Protein AF-A0A7J4KJ63-F1 (afdb_monomer)

Structure (mmCIF, N/CA/C/O backbone):
data_AF-A0A7J4KJ63-F1
#
_entry.id   AF-A0A7J4KJ63-F1
#
loop_
_atom_site.group_PDB
_atom_site.id
_atom_site.type_symbol
_atom_site.label_atom_id
_atom_site.label_alt_id
_atom_site.label_comp_id
_atom_site.label_asym_id
_atom_site.label_entity_id
_atom_site.label_seq_id
_atom_site.pdbx_PDB_ins_code
_atom_site.Cartn_x
_atom_site.Cartn_y
_atom_site.Cartn_z
_atom_site.occupancy
_atom_site.B_iso_or_equiv
_atom_site.auth_seq_id
_atom_site.auth_comp_id
_atom_site.auth_asym_id
_atom_site.auth_atom_id
_atom_site.pdbx_PDB_model_num
ATOM 1 N N . MET A 1 1 ? -13.872 16.091 -10.060 1.00 43.28 1 MET A N 1
ATOM 2 C CA . MET A 1 1 ? -13.998 15.953 -8.598 1.00 43.28 1 MET A CA 1
ATOM 3 C C . MET A 1 1 ? -13.101 14.795 -8.231 1.00 43.28 1 MET A C 1
ATOM 5 O O . MET A 1 1 ? -13.350 13.703 -8.711 1.00 43.28 1 MET A O 1
ATOM 9 N N . GLY A 1 2 ? -11.963 15.081 -7.598 1.00 45.44 2 GLY A N 1
ATOM 10 C CA . GLY A 1 2 ? -11.083 14.041 -7.080 1.00 45.44 2 GLY A CA 1
ATOM 11 C C . GLY A 1 2 ? -11.579 13.722 -5.686 1.00 45.44 2 GLY A C 1
ATOM 12 O O . GLY A 1 2 ? -11.482 14.566 -4.796 1.00 45.44 2 GLY A O 1
ATOM 13 N N . ASP A 1 3 ? -12.211 12.570 -5.541 1.00 55.09 3 ASP A N 1
ATOM 14 C CA . ASP A 1 3 ? -12.716 12.096 -4.263 1.00 55.09 3 ASP A CA 1
ATOM 15 C C . ASP A 1 3 ? -11.500 11.936 -3.340 1.00 55.09 3 ASP A C 1
ATOM 17 O O . ASP A 1 3 ? -10.454 11.467 -3.787 1.00 55.09 3 ASP A O 1
ATOM 21 N N . GLY A 1 4 ? -11.577 12.382 -2.080 1.00 55.44 4 GLY A N 1
ATOM 22 C CA . GLY A 1 4 ? -10.416 12.453 -1.168 1.00 55.44 4 GLY A CA 1
ATOM 23 C C . GLY A 1 4 ? -9.627 11.141 -1.008 1.00 55.44 4 GLY A C 1
ATOM 24 O O . GLY A 1 4 ? -8.489 11.151 -0.547 1.00 55.44 4 GLY A O 1
ATOM 25 N N . SER A 1 5 ? -10.210 10.030 -1.451 1.00 59.78 5 SER A N 1
ATOM 26 C CA . SER A 1 5 ? -9.600 8.722 -1.669 1.00 59.78 5 SER A CA 1
ATOM 27 C C . SER A 1 5 ? -8.356 8.758 -2.565 1.00 59.78 5 SER A C 1
ATOM 29 O O . SER A 1 5 ? -7.352 8.141 -2.223 1.00 59.78 5 SER A O 1
ATOM 31 N N . SER A 1 6 ? -8.380 9.496 -3.679 1.00 65.62 6 SER A N 1
ATOM 32 C CA . SER A 1 6 ? -7.270 9.510 -4.645 1.00 65.62 6 SER A CA 1
ATOM 33 C C . SER A 1 6 ? -6.026 10.191 -4.079 1.00 65.62 6 SER A C 1
ATOM 35 O O . SER A 1 6 ? -4.924 9.679 -4.238 1.00 65.62 6 SER A O 1
ATOM 37 N N . ALA A 1 7 ? -6.204 11.295 -3.347 1.00 70.62 7 ALA A N 1
ATOM 38 C CA . ALA A 1 7 ? -5.097 12.010 -2.709 1.00 70.62 7 ALA A CA 1
ATOM 39 C C . ALA A 1 7 ? -4.403 11.153 -1.638 1.00 70.62 7 ALA A C 1
ATOM 41 O O . ALA A 1 7 ? -3.181 11.163 -1.523 1.00 70.62 7 ALA A O 1
ATOM 42 N N . LEU A 1 8 ? -5.181 10.372 -0.884 1.00 71.12 8 LEU A N 1
ATOM 43 C CA . LEU A 1 8 ? -4.645 9.480 0.140 1.00 71.12 8 LEU A CA 1
ATOM 44 C C . LEU A 1 8 ? -3.833 8.340 -0.481 1.00 71.12 8 LEU A C 1
ATOM 46 O O . LEU A 1 8 ? -2.773 7.979 0.012 1.00 71.12 8 LEU A O 1
ATOM 50 N N . VAL A 1 9 ? -4.320 7.792 -1.589 1.00 73.44 9 VAL A N 1
ATOM 51 C CA . VAL A 1 9 ? -3.668 6.702 -2.314 1.00 73.44 9 VAL A CA 1
ATOM 52 C C . VAL A 1 9 ? -2.378 7.166 -3.015 1.00 73.44 9 VAL A C 1
ATOM 54 O O . VAL A 1 9 ? -1.377 6.451 -2.985 1.00 73.44 9 VAL A O 1
ATOM 57 N N . GLU A 1 10 ? -2.350 8.384 -3.559 1.00 76.75 10 GLU A N 1
ATOM 58 C CA . GLU A 1 10 ? -1.126 9.002 -4.093 1.00 76.75 10 GLU A CA 1
ATOM 59 C C . GLU A 1 10 ? -0.082 9.274 -2.993 1.00 76.75 10 GLU A C 1
ATOM 61 O O . GLU A 1 10 ? 1.111 9.043 -3.193 1.00 76.75 10 GLU A O 1
ATOM 66 N N . GLU A 1 11 ? -0.510 9.706 -1.802 1.00 77.25 11 GLU A N 1
ATO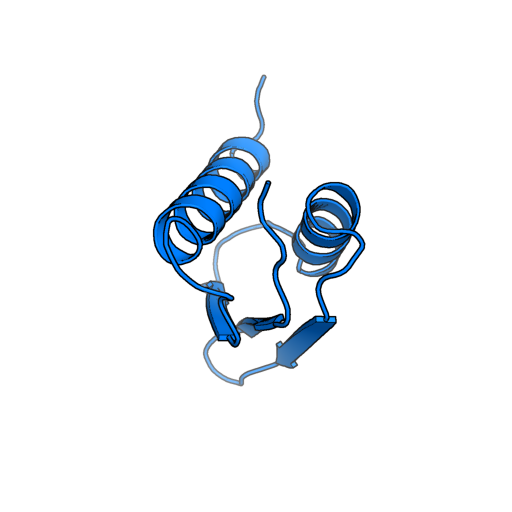M 67 C CA . GLU A 1 11 ? 0.386 9.909 -0.653 1.00 77.25 11 GLU A CA 1
ATOM 68 C C . GLU A 1 11 ? 1.010 8.588 -0.170 1.00 77.25 11 GLU A C 1
ATOM 70 O O . GLU A 1 11 ? 2.193 8.537 0.189 1.00 77.25 11 GLU A O 1
ATOM 75 N N . ILE A 1 12 ? 0.242 7.494 -0.231 1.00 76.31 12 ILE A N 1
ATOM 76 C CA . ILE A 1 12 ? 0.742 6.138 0.010 1.00 76.31 12 ILE A CA 1
ATOM 77 C C . ILE A 1 12 ? 1.828 5.791 -1.013 1.00 76.31 12 ILE A C 1
ATOM 79 O O . ILE A 1 12 ? 2.917 5.383 -0.614 1.00 76.31 12 ILE A O 1
ATOM 83 N N . GLU A 1 13 ? 1.574 5.986 -2.310 1.00 77.88 13 GLU A N 1
ATOM 84 C 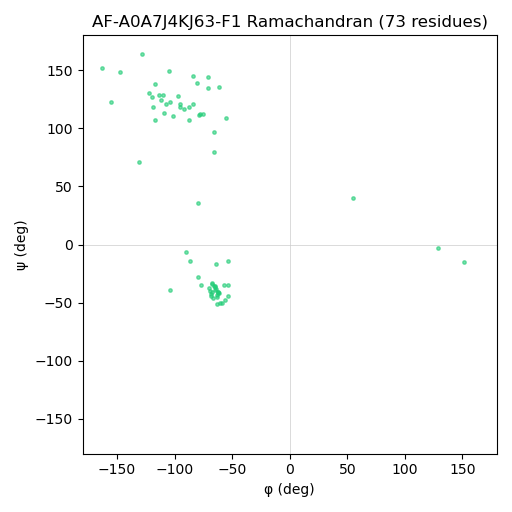CA . GLU A 1 13 ? 2.561 5.722 -3.366 1.00 77.88 13 GLU A CA 1
ATOM 85 C C . GLU A 1 13 ? 3.857 6.513 -3.136 1.00 77.88 13 GLU A C 1
ATOM 87 O O . GLU A 1 13 ? 4.950 5.944 -3.178 1.00 77.88 13 GLU A O 1
ATOM 92 N N . ALA A 1 14 ? 3.745 7.811 -2.848 1.00 79.31 14 ALA A N 1
ATOM 93 C CA . ALA A 1 14 ? 4.890 8.680 -2.602 1.00 79.31 14 ALA A CA 1
ATOM 94 C C . ALA A 1 14 ? 5.696 8.236 -1.373 1.00 79.31 14 ALA A C 1
ATOM 96 O O . ALA A 1 14 ? 6.927 8.216 -1.417 1.00 79.31 14 ALA A O 1
ATOM 97 N N . THR A 1 15 ? 5.017 7.819 -0.301 1.00 77.69 15 THR A N 1
ATOM 98 C CA . THR A 1 15 ? 5.659 7.274 0.903 1.00 77.69 15 THR A CA 1
ATOM 99 C C . THR A 1 15 ? 6.418 5.988 0.586 1.00 77.69 15 THR A C 1
ATOM 101 O O . THR A 1 15 ? 7.557 5.817 1.019 1.00 77.69 15 THR A O 1
ATOM 104 N N . ILE A 1 16 ? 5.815 5.100 -0.209 1.00 74.44 16 ILE A N 1
ATOM 105 C CA . ILE A 1 16 ? 6.427 3.840 -0.633 1.00 74.44 16 ILE A CA 1
ATOM 106 C C . ILE A 1 16 ? 7.672 4.092 -1.480 1.00 74.44 16 ILE A C 1
ATOM 108 O O . ILE A 1 16 ? 8.743 3.570 -1.172 1.00 74.44 16 ILE A O 1
ATOM 112 N N . LYS A 1 17 ? 7.554 4.928 -2.514 1.00 76.50 17 LYS A N 1
ATOM 113 C CA . LYS A 1 17 ? 8.671 5.285 -3.395 1.00 76.50 17 LYS A CA 1
ATOM 114 C C . LYS A 1 17 ? 9.784 6.005 -2.640 1.00 76.50 17 LYS A C 1
ATOM 116 O O . LYS A 1 17 ? 10.952 5.694 -2.841 1.00 76.50 17 LYS A O 1
ATOM 121 N N . GLY A 1 18 ? 9.435 6.912 -1.729 1.00 74.44 18 GLY A N 1
ATOM 122 C CA . GLY A 1 18 ? 10.394 7.599 -0.865 1.00 74.44 18 GLY A CA 1
ATOM 123 C C . GLY A 1 18 ? 11.152 6.639 0.053 1.00 74.44 18 GLY A C 1
ATOM 124 O O . GLY A 1 18 ? 12.367 6.753 0.180 1.00 74.44 18 GLY A O 1
ATOM 125 N N . ALA A 1 19 ? 10.462 5.656 0.640 1.00 69.12 19 ALA A N 1
ATOM 126 C CA . ALA A 1 19 ? 11.095 4.617 1.450 1.00 69.12 19 ALA A CA 1
ATOM 127 C C . ALA A 1 19 ? 11.981 3.676 0.611 1.00 69.12 19 ALA A C 1
ATOM 129 O O . ALA A 1 19 ? 13.000 3.199 1.107 1.00 69.12 19 ALA A O 1
ATOM 130 N N . ALA A 1 20 ? 11.596 3.408 -0.642 1.00 69.06 20 ALA A N 1
ATOM 131 C CA . ALA A 1 20 ? 12.286 2.489 -1.550 1.00 69.06 20 ALA A CA 1
ATOM 132 C C . ALA A 1 20 ? 13.422 3.111 -2.360 1.00 69.06 20 ALA A C 1
ATOM 134 O O . ALA A 1 20 ? 14.257 2.384 -2.899 1.00 69.06 20 ALA A O 1
ATOM 135 N N . SER A 1 21 ? 13.505 4.441 -2.397 1.00 62.66 21 SER A N 1
ATOM 136 C CA . SER A 1 21 ? 14.578 5.195 -3.040 1.00 62.66 21 SER A CA 1
ATOM 137 C C . SER A 1 21 ? 15.920 4.961 -2.328 1.00 62.66 21 SER A C 1
ATOM 139 O O . SER A 1 21 ? 16.374 5.778 -1.528 1.00 62.66 21 SER A O 1
ATOM 141 N N . GLY A 1 22 ? 16.560 3.826 -2.623 1.00 56.25 22 GLY A N 1
ATOM 142 C CA . GLY A 1 22 ? 17.886 3.439 -2.133 1.00 56.25 22 GLY A CA 1
ATOM 143 C C . GLY A 1 22 ? 17.984 2.044 -1.504 1.00 56.25 22 GLY A C 1
ATOM 144 O O . GLY A 1 22 ? 19.083 1.642 -1.123 1.00 56.25 22 GLY A O 1
ATOM 145 N N . SER A 1 23 ? 16.889 1.287 -1.368 1.00 59.69 23 SER A N 1
ATOM 146 C CA . SER A 1 23 ? 16.908 -0.090 -0.847 1.00 59.69 23 SER A CA 1
ATOM 147 C C . SER A 1 23 ? 15.625 -0.847 -1.179 1.00 59.69 23 SER A C 1
ATOM 149 O O . SER A 1 23 ? 14.552 -0.255 -1.241 1.00 59.69 23 SER A O 1
ATOM 151 N N . ARG A 1 24 ? 15.725 -2.180 -1.302 1.00 57.31 24 ARG A N 1
ATOM 152 C CA . ARG A 1 24 ? 14.554 -3.069 -1.268 1.00 57.31 24 ARG A CA 1
ATOM 153 C C . ARG A 1 24 ? 13.794 -2.807 0.023 1.00 57.31 24 ARG A C 1
ATOM 155 O O . ARG A 1 24 ? 14.273 -3.155 1.105 1.00 57.31 24 ARG A O 1
ATOM 162 N N . VAL A 1 25 ? 12.622 -2.191 -0.079 1.00 62.50 25 VAL A N 1
ATOM 163 C CA . VAL A 1 25 ? 11.770 -2.026 1.091 1.00 62.50 25 VAL A CA 1
ATOM 164 C C . VAL A 1 25 ? 11.062 -3.336 1.335 1.00 62.50 25 VAL A C 1
ATOM 166 O O . VAL A 1 25 ? 10.213 -3.778 0.563 1.00 62.50 25 VAL A O 1
ATOM 169 N N . LEU A 1 26 ? 11.453 -3.958 2.440 1.00 58.75 26 LEU A N 1
ATOM 170 C CA . LEU A 1 26 ? 10.939 -5.255 2.833 1.00 58.75 26 LEU A CA 1
ATOM 171 C C . LEU A 1 26 ? 9.567 -5.150 3.498 1.00 58.75 26 LEU A C 1
ATOM 173 O O . LEU A 1 26 ? 8.841 -6.129 3.434 1.00 58.75 26 LEU A O 1
ATOM 177 N N . ILE A 1 27 ? 9.217 -4.033 4.162 1.00 63.03 27 ILE A N 1
ATOM 178 C CA . ILE A 1 27 ? 7.955 -3.886 4.916 1.00 63.03 27 ILE A CA 1
ATOM 179 C C . ILE A 1 27 ? 7.537 -2.405 5.035 1.00 63.03 27 ILE A C 1
ATOM 181 O O . ILE A 1 27 ? 8.252 -1.610 5.642 1.00 63.03 27 ILE A O 1
ATOM 185 N N . ILE A 1 28 ? 6.340 -2.049 4.561 1.00 65.56 28 ILE A N 1
ATOM 186 C CA . ILE A 1 28 ? 5.666 -0.758 4.797 1.00 65.56 28 ILE A CA 1
ATOM 187 C C . ILE A 1 28 ? 4.350 -1.021 5.500 1.00 65.56 28 ILE A C 1
ATOM 189 O O . ILE A 1 28 ? 3.551 -1.801 5.003 1.00 65.56 28 ILE A O 1
ATOM 193 N N . ARG A 1 29 ? 4.108 -0.362 6.637 1.00 67.25 29 ARG A N 1
ATOM 194 C CA . ARG A 1 29 ? 2.867 -0.495 7.407 1.00 67.25 29 ARG A CA 1
ATOM 195 C C . ARG A 1 29 ? 2.030 0.776 7.300 1.00 67.25 29 ARG A C 1
ATOM 197 O O . ARG A 1 29 ? 2.392 1.806 7.857 1.00 67.25 29 ARG A O 1
ATOM 204 N N . LEU A 1 30 ? 0.878 0.666 6.659 1.00 66.88 30 LEU A N 1
ATOM 205 C CA . LEU A 1 30 ? -0.125 1.719 6.536 1.00 66.88 30 LEU A CA 1
ATOM 206 C C . LEU A 1 30 ? -1.175 1.546 7.620 1.00 66.88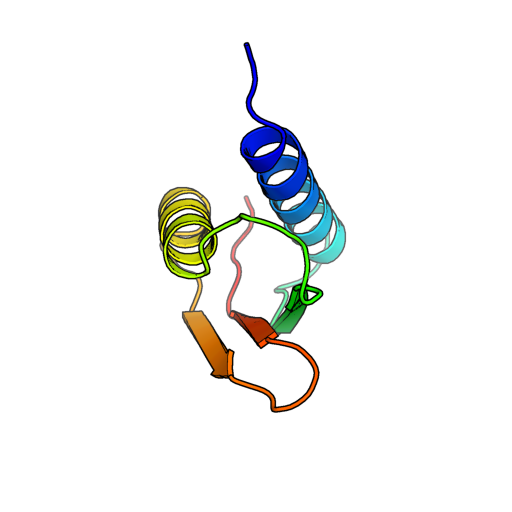 30 LEU A C 1
ATOM 208 O O . LEU A 1 30 ? -1.812 0.501 7.664 1.00 66.88 30 LEU A O 1
ATOM 212 N N . VAL A 1 31 ? -1.364 2.542 8.484 1.00 66.94 31 VAL A N 1
ATOM 213 C CA . VAL A 1 31 ? -2.385 2.503 9.540 1.00 66.94 31 VAL A CA 1
ATOM 214 C C . VAL A 1 31 ? -3.579 3.341 9.103 1.00 66.94 31 VAL A C 1
ATOM 216 O O . VAL A 1 31 ? -3.490 4.565 9.048 1.00 66.94 31 VAL A O 1
ATOM 219 N N . VAL A 1 32 ? -4.704 2.687 8.813 1.00 67.56 32 VAL A N 1
ATOM 220 C CA . VAL A 1 32 ? -5.941 3.367 8.410 1.00 67.56 32 VAL A CA 1
ATOM 221 C C . VAL A 1 32 ? -6.784 3.625 9.657 1.00 67.56 32 VAL A C 1
ATOM 223 O O . VAL A 1 32 ? -7.185 2.698 10.368 1.00 67.56 32 VAL A O 1
ATOM 226 N N . GLY A 1 33 ? -7.016 4.903 9.962 1.00 62.94 33 GLY A N 1
ATOM 227 C CA . GLY A 1 33 ? -7.857 5.315 11.084 1.00 62.94 33 GLY A CA 1
ATOM 228 C C . GLY A 1 33 ? -9.338 5.021 10.827 1.00 62.94 33 GLY A C 1
ATOM 229 O O . GLY A 1 33 ? -9.825 5.171 9.705 1.00 62.94 33 GLY A O 1
ATOM 230 N N . LYS A 1 34 ? -10.082 4.648 11.879 1.00 60.12 34 LYS A N 1
ATOM 231 C CA . LYS A 1 34 ? -11.546 4.504 11.818 1.00 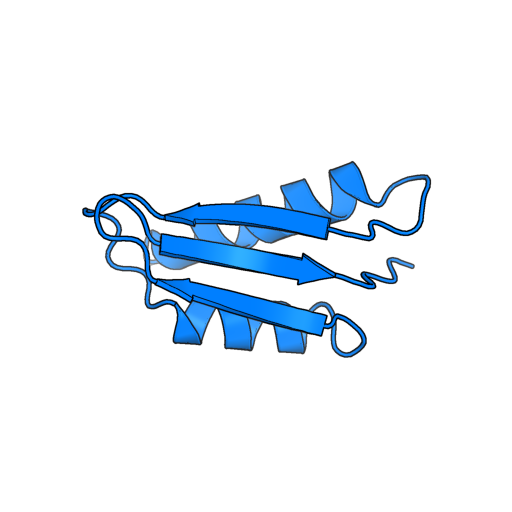60.12 34 LYS A CA 1
ATOM 232 C C . LYS A 1 34 ? -12.183 5.876 11.575 1.00 60.12 34 LYS A C 1
ATOM 234 O O . LYS A 1 34 ? -12.345 6.655 12.506 1.00 60.12 34 LYS A O 1
ATOM 239 N N . GLY A 1 35 ? -12.494 6.184 10.322 1.00 58.00 35 GLY A N 1
ATOM 240 C CA . GLY A 1 35 ? -13.021 7.487 9.900 1.00 58.00 35 GLY A CA 1
ATOM 241 C C . GLY A 1 35 ? -12.664 7.850 8.461 1.00 58.00 35 GLY A C 1
ATOM 242 O O . GLY A 1 35 ? -13.291 8.730 7.882 1.00 58.00 35 GLY A O 1
ATOM 243 N N . ILE A 1 36 ? -11.695 7.149 7.869 1.00 61.06 36 ILE A N 1
ATOM 244 C CA . ILE A 1 36 ? -11.368 7.274 6.451 1.00 61.06 36 ILE A CA 1
ATOM 245 C C . ILE A 1 36 ? -12.254 6.298 5.669 1.00 61.06 36 ILE A C 1
ATOM 247 O O . ILE A 1 36 ? -12.174 5.089 5.873 1.00 61.06 36 ILE A O 1
ATOM 251 N N . SER A 1 37 ? -13.095 6.820 4.774 1.00 62.88 37 SER A N 1
ATOM 252 C CA . SER A 1 37 ? -13.990 6.033 3.905 1.00 62.88 37 SER A CA 1
ATOM 253 C C . SER A 1 37 ? -13.274 5.435 2.687 1.00 62.88 37 SER A C 1
ATOM 255 O O . SER A 1 37 ? -13.846 5.383 1.604 1.00 62.88 37 SER A O 1
ATOM 257 N N . VAL A 1 38 ? -12.017 5.019 2.836 1.00 67.00 38 VAL A N 1
ATOM 258 C CA . VAL A 1 38 ? -11.291 4.292 1.789 1.00 67.00 38 VAL A CA 1
ATOM 259 C C . VAL A 1 38 ? -11.385 2.808 2.092 1.00 67.00 38 VAL A C 1
ATOM 261 O O . VAL A 1 38 ? -11.070 2.366 3.200 1.00 67.00 38 VAL A O 1
ATOM 264 N N . SER A 1 39 ? -11.817 2.023 1.108 1.00 72.75 39 SER A N 1
ATOM 265 C CA . SER A 1 39 ? -11.855 0.578 1.258 1.00 72.75 39 SER A CA 1
ATOM 266 C C . SER A 1 39 ? -10.434 0.016 1.259 1.00 72.75 39 SER A C 1
ATOM 268 O O . SER A 1 39 ? -9.622 0.326 0.388 1.00 72.75 39 SER A O 1
ATOM 270 N N . LYS A 1 40 ? -10.134 -0.891 2.195 1.00 73.50 40 LYS A N 1
ATOM 271 C CA . LYS A 1 40 ? -8.869 -1.652 2.197 1.00 73.50 40 LYS A CA 1
ATOM 272 C C . LYS A 1 40 ? -8.633 -2.362 0.861 1.00 73.50 40 LYS A C 1
ATOM 274 O O . LYS A 1 40 ? -7.500 -2.444 0.404 1.00 73.50 40 LYS A O 1
ATOM 279 N N . MET A 1 41 ? -9.708 -2.823 0.220 1.00 76.12 41 MET A N 1
ATOM 280 C CA . MET A 1 41 ? -9.650 -3.459 -1.097 1.00 76.12 41 MET A CA 1
ATOM 281 C C . MET A 1 41 ? -9.206 -2.493 -2.196 1.00 76.12 41 MET A C 1
ATOM 283 O O . MET A 1 41 ? -8.483 -2.906 -3.095 1.00 76.12 41 MET A O 1
ATOM 287 N N . GLU A 1 42 ? -9.595 -1.218 -2.123 1.00 78.25 42 GLU A N 1
ATOM 288 C CA . GLU A 1 42 ? -9.147 -0.201 -3.082 1.00 78.25 42 GLU A CA 1
ATOM 289 C C . GLU A 1 42 ? -7.655 0.081 -2.912 1.00 78.25 42 GLU A C 1
ATOM 291 O O . GLU A 1 42 ? -6.930 0.118 -3.902 1.00 78.25 42 GLU A O 1
ATOM 296 N N . ILE A 1 43 ? -7.178 0.181 -1.663 1.00 76.75 43 ILE A N 1
ATOM 297 C CA . ILE A 1 43 ? -5.745 0.327 -1.363 1.00 76.75 43 ILE A CA 1
ATOM 298 C C . ILE A 1 43 ? -4.964 -0.863 -1.925 1.00 76.75 43 ILE A C 1
ATOM 300 O O . ILE A 1 43 ? -3.980 -0.670 -2.631 1.00 76.75 43 ILE A O 1
ATOM 304 N N . VAL A 1 44 ? -5.402 -2.094 -1.649 1.00 79.50 44 VAL A N 1
ATOM 305 C CA . VAL A 1 44 ? -4.718 -3.299 -2.143 1.00 79.50 44 VAL A CA 1
ATOM 306 C C . VAL A 1 44 ? -4.733 -3.366 -3.665 1.00 79.50 44 VAL A C 1
ATOM 308 O O . VAL A 1 44 ? -3.692 -3.616 -4.263 1.00 79.50 44 VAL A O 1
ATOM 311 N N . SER A 1 45 ? -5.878 -3.106 -4.299 1.00 82.25 45 SER A N 1
ATOM 312 C CA . SER A 1 45 ? -5.988 -3.127 -5.759 1.00 82.25 45 SER A CA 1
ATOM 313 C C . SER A 1 45 ? -5.073 -2.093 -6.408 1.00 82.25 45 SER A C 1
ATOM 315 O O . SER A 1 45 ? -4.428 -2.394 -7.406 1.00 82.25 45 SER A O 1
ATOM 317 N N . TYR A 1 46 ? -4.992 -0.891 -5.838 1.00 81.50 46 TYR A N 1
ATOM 318 C CA . TYR A 1 46 ? -4.107 0.154 -6.332 1.00 81.50 46 TYR A CA 1
ATOM 319 C C . TYR A 1 46 ? -2.631 -0.214 -6.162 1.00 81.50 46 TYR A C 1
ATOM 321 O O . TYR A 1 46 ? -1.835 -0.066 -7.085 1.00 81.50 46 TYR A O 1
ATOM 329 N N . LEU A 1 47 ? -2.254 -0.722 -4.989 1.00 79.44 47 LEU A N 1
ATOM 330 C CA . LEU A 1 47 ? -0.878 -1.125 -4.716 1.00 79.44 47 LEU A CA 1
ATOM 331 C C . LEU A 1 47 ? -0.436 -2.291 -5.596 1.00 79.44 47 LEU A C 1
ATOM 333 O O . LEU A 1 47 ? 0.703 -2.299 -6.041 1.00 79.44 47 LEU A O 1
ATOM 337 N N . HIS A 1 48 ? -1.329 -3.236 -5.883 1.00 82.00 48 HIS A N 1
ATOM 338 C CA . HIS A 1 48 ? -1.057 -4.337 -6.802 1.00 82.00 48 HIS A CA 1
ATOM 339 C C . HIS A 1 48 ? -0.903 -3.857 -8.256 1.00 82.00 48 HIS A C 1
ATOM 341 O O . HIS A 1 48 ? -0.122 -4.431 -9.008 1.00 82.00 48 HIS A O 1
ATOM 347 N N . ASP A 1 49 ? -1.624 -2.810 -8.667 1.00 84.62 49 ASP A N 1
ATOM 348 C CA . ASP A 1 49 ? -1.453 -2.186 -9.988 1.00 84.62 49 ASP A CA 1
ATOM 349 C C . ASP A 1 49 ? -0.100 -1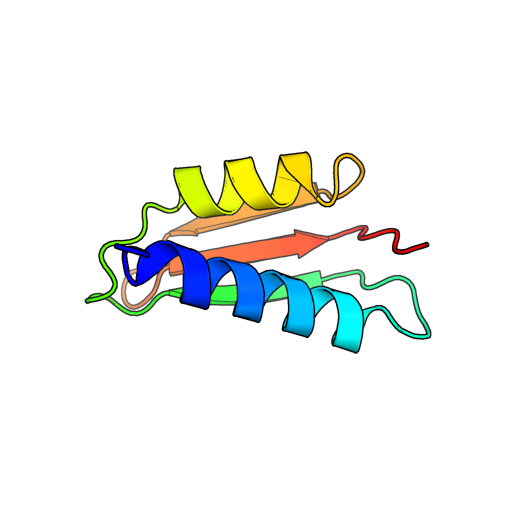.464 -10.103 1.00 84.62 49 ASP A C 1
ATOM 351 O O . ASP A 1 49 ? 0.623 -1.634 -11.084 1.00 84.62 49 ASP A O 1
ATOM 355 N N . LYS A 1 50 ? 0.283 -0.707 -9.067 1.00 80.06 50 LYS A N 1
ATOM 356 C CA . LYS A 1 50 ? 1.537 0.065 -9.042 1.00 80.06 50 LYS A CA 1
ATOM 357 C C . LYS A 1 50 ? 2.781 -0.773 -8.779 1.00 80.06 50 LYS A C 1
ATOM 359 O O . LYS A 1 50 ? 3.844 -0.462 -9.306 1.00 80.06 50 LYS A O 1
ATOM 364 N N . PHE A 1 51 ? 2.652 -1.803 -7.955 1.00 79.81 51 PHE A N 1
ATOM 365 C CA . PHE A 1 51 ? 3.737 -2.672 -7.518 1.00 79.81 51 PHE A CA 1
ATOM 366 C C . PHE A 1 51 ? 3.310 -4.138 -7.694 1.00 79.81 51 PHE A C 1
ATOM 368 O O . PHE A 1 51 ? 3.079 -4.840 -6.709 1.00 79.81 51 PHE A O 1
ATOM 375 N N . PRO A 1 52 ? 3.206 -4.638 -8.938 1.00 79.62 52 PRO A N 1
ATOM 376 C CA . PRO A 1 52 ? 2.707 -5.990 -9.217 1.00 79.62 52 PRO A CA 1
ATOM 377 C C . PRO A 1 52 ? 3.589 -7.112 -8.648 1.00 79.62 52 PRO A C 1
ATOM 379 O O . PRO A 1 52 ? 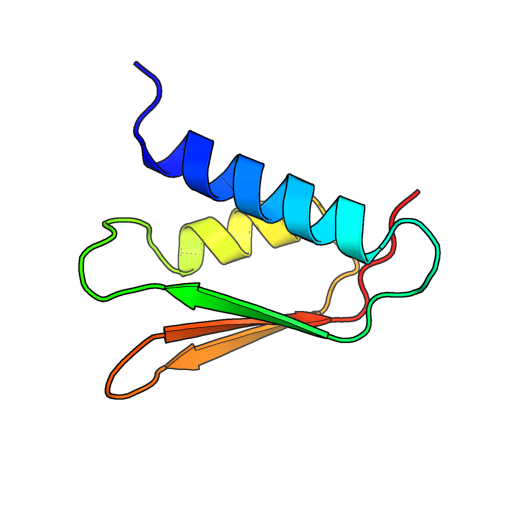3.138 -8.248 -8.536 1.00 79.62 52 PRO A O 1
ATOM 382 N N . GLY A 1 53 ? 4.840 -6.809 -8.289 1.00 78.62 53 GLY A N 1
ATOM 383 C CA . GLY A 1 53 ? 5.751 -7.737 -7.612 1.00 78.62 53 GLY A CA 1
ATOM 384 C C . GLY A 1 53 ? 5.698 -7.690 -6.081 1.00 78.62 53 GLY A C 1
ATOM 385 O O . GLY A 1 53 ? 6.349 -8.511 -5.440 1.00 78.62 53 GLY A O 1
ATOM 386 N N . ALA A 1 54 ? 4.955 -6.750 -5.488 1.00 80.75 54 ALA A N 1
ATOM 387 C CA . ALA A 1 54 ? 4.914 -6.574 -4.042 1.00 80.75 54 ALA A CA 1
ATOM 388 C C . ALA A 1 54 ? 3.969 -7.579 -3.365 1.00 80.75 54 ALA A C 1
ATOM 390 O O . ALA A 1 54 ? 2.847 -7.817 -3.813 1.00 80.75 54 ALA A O 1
ATOM 391 N N . SER A 1 55 ? 4.391 -8.116 -2.222 1.00 82.75 55 SER A N 1
ATOM 392 C CA . SER A 1 55 ? 3.539 -8.936 -1.357 1.00 82.75 55 SER A CA 1
ATOM 393 C C . SER A 1 55 ? 2.717 -8.036 -0.434 1.00 82.75 55 SER A C 1
ATOM 395 O O . SER A 1 55 ? 3.277 -7.273 0.350 1.00 82.75 55 SER A O 1
ATOM 397 N N . ILE A 1 56 ? 1.387 -8.121 -0.499 1.00 82.25 56 ILE A N 1
ATOM 398 C CA . ILE A 1 56 ? 0.479 -7.275 0.292 1.00 82.25 56 ILE A CA 1
ATOM 399 C C . ILE A 1 56 ? -0.260 -8.134 1.324 1.00 82.25 56 ILE A C 1
ATOM 401 O O . ILE A 1 56 ? -0.954 -9.086 0.976 1.00 82.25 56 ILE A O 1
ATOM 405 N N . GLU A 1 57 ? -0.151 -7.770 2.597 1.00 82.19 57 GLU A N 1
ATOM 406 C CA . GLU A 1 57 ? -0.839 -8.395 3.726 1.00 82.19 57 GLU A CA 1
ATOM 407 C C . GLU A 1 57 ? -1.775 -7.388 4.403 1.00 82.19 57 GLU A C 1
ATOM 409 O O . GLU A 1 57 ? -1.422 -6.230 4.623 1.00 82.19 57 GLU A O 1
ATOM 414 N N . ILE A 1 58 ? -2.979 -7.825 4.770 1.00 79.75 58 ILE A N 1
ATOM 415 C CA . ILE A 1 58 ? -3.947 -7.000 5.501 1.00 79.75 58 ILE A CA 1
ATOM 416 C C . ILE A 1 58 ? -4.067 -7.554 6.918 1.00 79.75 58 ILE A C 1
ATOM 418 O O . ILE A 1 58 ? -4.301 -8.743 7.118 1.00 79.75 58 ILE A O 1
ATOM 422 N N . HIS A 1 59 ? -3.928 -6.678 7.907 1.00 76.88 59 HIS A N 1
ATOM 423 C CA . HIS A 1 59 ? -4.119 -6.991 9.314 1.00 76.88 59 HIS A CA 1
ATOM 424 C C . HIS A 1 59 ? -5.278 -6.168 9.873 1.00 76.88 59 HIS A C 1
ATOM 426 O O . HIS A 1 59 ? -5.149 -4.966 10.121 1.00 76.88 59 HIS A O 1
ATOM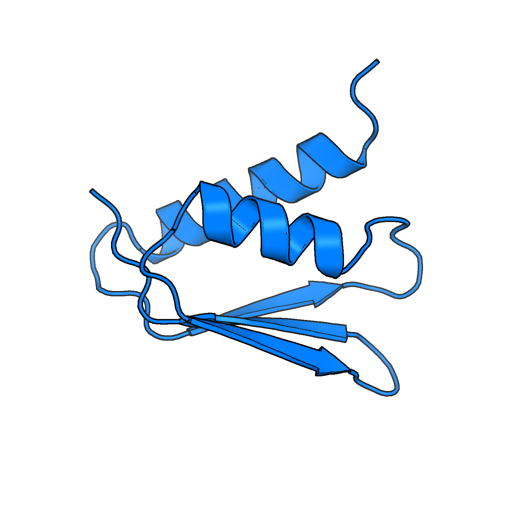 432 N N . ASP A 1 60 ? -6.401 -6.833 10.123 1.00 74.06 60 ASP A N 1
ATOM 433 C CA . ASP A 1 60 ? -7.548 -6.239 10.801 1.00 74.06 60 ASP A CA 1
ATOM 434 C C . ASP A 1 60 ? -7.265 -6.108 12.303 1.00 74.06 60 ASP A C 1
ATOM 436 O O . ASP A 1 60 ? -7.136 -7.094 13.036 1.00 74.06 60 ASP A O 1
ATOM 440 N N . GLY A 1 61 ? -7.144 -4.872 12.783 1.00 67.94 61 GLY A N 1
ATOM 441 C CA . GLY A 1 61 ? -6.914 -4.582 14.194 1.00 67.94 61 GLY A CA 1
ATOM 442 C C . GLY A 1 61 ? -8.172 -4.059 14.881 1.00 67.94 61 GLY A C 1
ATOM 443 O O . GLY A 1 61 ? -8.989 -3.351 14.301 1.00 67.94 61 GLY A O 1
ATOM 444 N N . LYS A 1 62 ? -8.317 -4.345 16.184 1.00 66.81 62 LYS A N 1
ATOM 445 C CA . LYS A 1 62 ? -9.461 -3.850 16.979 1.00 66.81 62 LYS A CA 1
ATOM 446 C C . LYS A 1 62 ? -9.582 -2.316 16.963 1.00 66.81 62 LYS A C 1
ATOM 448 O O . LYS A 1 62 ? -10.701 -1.796 16.991 1.00 66.81 62 LYS A O 1
ATOM 453 N N . GLN A 1 63 ? -8.448 -1.611 16.931 1.00 62.81 63 GLN A N 1
ATOM 454 C CA . GLN A 1 63 ? -8.371 -0.145 16.997 1.00 62.81 63 GLN A CA 1
ATOM 455 C C . GLN A 1 63 ? -8.081 0.506 15.640 1.00 62.81 63 GLN A C 1
ATOM 457 O O . GLN A 1 63 ? -8.710 1.511 15.321 1.00 62.81 63 GLN A O 1
ATOM 462 N N . SER A 1 64 ? -7.217 -0.105 14.831 1.00 64.50 64 SER A N 1
ATOM 463 C CA . SER A 1 64 ? -6.864 0.379 13.496 1.00 64.50 64 SER A CA 1
ATOM 464 C C . SER A 1 64 ? -6.568 -0.799 12.590 1.00 64.50 64 SER A C 1
ATOM 466 O O . SER A 1 64 ? -6.021 -1.805 13.047 1.00 64.50 64 SER A O 1
ATOM 468 N N . ASP A 1 65 ? -6.870 -0.639 11.313 1.00 69.19 65 ASP A N 1
ATOM 469 C CA . ASP A 1 65 ? -6.454 -1.586 10.293 1.00 69.19 65 ASP A CA 1
ATOM 470 C C . ASP A 1 65 ? -5.033 -1.273 9.843 1.00 69.19 65 ASP A C 1
ATOM 472 O O . ASP A 1 65 ? -4.635 -0.105 9.795 1.00 69.19 65 ASP A O 1
ATOM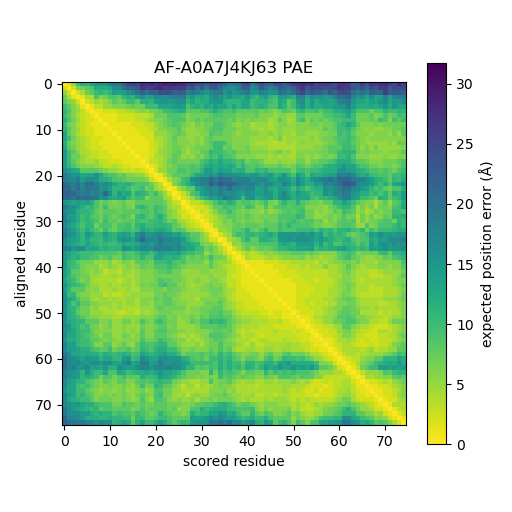 476 N N . ALA A 1 66 ? -4.265 -2.313 9.526 1.00 72.38 66 ALA A N 1
ATOM 477 C CA . ALA A 1 66 ? -2.941 -2.162 8.954 1.00 72.38 66 ALA A CA 1
ATOM 478 C C . ALA A 1 66 ? -2.835 -2.867 7.599 1.00 72.38 66 ALA A C 1
ATOM 480 O O . ALA A 1 66 ? -3.166 -4.043 7.493 1.00 72.38 66 ALA A O 1
ATOM 481 N N . VAL A 1 67 ? -2.330 -2.169 6.584 1.00 74.12 67 VAL A N 1
ATOM 482 C CA . VAL A 1 67 ? -1.908 -2.781 5.316 1.00 74.12 67 VAL A CA 1
ATOM 483 C C . VAL A 1 67 ? -0.390 -2.843 5.322 1.00 74.12 67 VAL A C 1
ATOM 485 O O . VAL A 1 67 ? 0.275 -1.830 5.532 1.00 74.12 67 VAL A O 1
ATOM 488 N N . VAL A 1 68 ? 0.152 -4.042 5.165 1.00 76.62 68 VAL A N 1
ATOM 489 C CA . VAL A 1 68 ? 1.582 -4.313 5.142 1.00 76.62 68 VAL A CA 1
ATOM 490 C C . VAL A 1 68 ? 1.991 -4.647 3.714 1.00 76.62 68 VAL A C 1
ATOM 492 O O . VAL A 1 68 ? 1.474 -5.591 3.134 1.00 76.62 68 VAL A O 1
ATOM 495 N N . VAL A 1 69 ? 2.914 -3.879 3.146 1.00 75.44 69 VAL A N 1
ATOM 496 C CA . VAL A 1 69 ? 3.419 -4.074 1.780 1.00 75.44 69 VAL A CA 1
ATOM 497 C C . VAL A 1 69 ? 4.886 -4.472 1.854 1.00 75.44 69 VAL A C 1
ATOM 499 O O . VAL A 1 69 ? 5.665 -3.805 2.532 1.00 75.44 69 VAL A O 1
ATOM 502 N N . LYS A 1 70 ? 5.262 -5.560 1.191 1.00 77.25 70 LYS A N 1
ATOM 503 C CA . LYS A 1 70 ? 6.599 -6.157 1.218 1.00 77.25 70 LYS A CA 1
ATOM 504 C C . LYS A 1 70 ? 7.129 -6.378 -0.191 1.00 77.25 70 LYS A C 1
ATOM 506 O O . LYS A 1 70 ? 6.358 -6.365 -1.144 1.00 77.25 70 LYS A O 1
ATOM 511 N N . ASP A 1 71 ? 8.436 -6.606 -0.296 1.00 75.88 71 ASP A N 1
ATOM 512 C CA . ASP A 1 71 ? 9.115 -6.951 -1.554 1.00 75.88 71 ASP A CA 1
ATOM 513 C C . ASP A 1 71 ? 8.861 -5.933 -2.676 1.00 75.88 71 ASP A C 1
ATOM 515 O O . ASP A 1 71 ? 8.650 -6.276 -3.836 1.00 75.88 71 ASP A O 1
ATOM 519 N N . ILE A 1 72 ? 8.860 -4.651 -2.315 1.00 73.75 72 ILE A N 1
ATOM 520 C CA . ILE A 1 72 ? 8.592 -3.575 -3.263 1.00 73.75 72 ILE A CA 1
ATOM 521 C C . ILE A 1 72 ? 9.857 -3.347 -4.086 1.00 73.75 72 ILE A C 1
ATOM 523 O O . ILE A 1 72 ? 10.880 -2.893 -3.564 1.00 73.75 72 ILE A O 1
ATOM 527 N N . GLU A 1 73 ? 9.776 -3.669 -5.373 1.00 66.00 73 GLU A N 1
ATOM 528 C CA . GLU A 1 73 ? 10.796 -3.338 -6.360 1.00 66.00 73 GLU A CA 1
ATOM 529 C C . GLU A 1 73 ? 10.380 -2.036 -7.050 1.00 66.00 73 GLU A C 1
ATOM 531 O O . GLU A 1 73 ? 9.290 -1.940 -7.614 1.00 66.00 73 GLU A O 1
ATOM 536 N N . VAL A 1 74 ? 11.208 -1.002 -6.909 1.00 63.84 74 VAL A N 1
ATOM 537 C CA . VAL A 1 74 ? 10.955 0.328 -7.469 1.00 63.84 74 VAL A CA 1
ATOM 538 C C . VAL A 1 74 ? 12.081 0.617 -8.449 1.00 63.84 74 VAL A C 1
ATOM 540 O O . VAL A 1 74 ? 13.246 0.590 -8.047 1.00 63.84 74 VAL A O 1
ATOM 543 N N . GLU A 1 75 ? 11.717 0.806 -9.719 1.00 60.66 75 GLU A N 1
ATOM 544 C CA . GLU A 1 75 ? 12.630 1.195 -10.806 1.00 60.66 75 GLU A CA 1
ATOM 545 C C . GLU A 1 75 ? 13.117 2.645 -10.673 1.00 60.66 75 GLU A C 1
ATOM 547 O O . GLU A 1 75 ? 12.311 3.517 -10.262 1.00 60.66 75 GLU A O 1
#

Radius of gyration: 12.16 Å; Cα contacts (8 Å, |Δi|>4): 97; chains: 1; bounding box: 32×25×28 Å

Mean predicted aligned error: 8.23 Å

Sequence (75 aa):
MGDGSSALVEEIEATIKGAASGSRVLIIRLVVGKGISVSKMEIVSYLHDKFPGASIEIHDGKQSDAVVVKDIEVE

Nearest PDB structures (foldseek):
  6fm9-assembly1_A-2  TM=5.164E-01  e=1.203E+00  Homo sapiens
  8hl2-assembly1_L23P  TM=4.275E-01  e=1.450E+00  Sulfolobus acidocaldarius DSM 639
  8glv-assembly1_MK  TM=3.726E-01  e=7.298E+00  Chlamydomonas reinhardtii

Solvent-accessible surface area (backbone atoms only — not comparable to full-atom values): 4528 Å² total; per-residue (Å²): 135,82,59,74,57,56,62,53,53,52,51,50,50,52,51,51,51,60,65,30,71,87,44,79,34,62,71,45,80,44,75,48,59,89,82,62,95,60,56,69,64,57,53,50,54,50,46,44,71,76,30,71,76,35,49,76,47,80,45,89,42,98,80,41,36,34,43,36,42,19,54,43,76,77,133

Foldseek 3Di:
DPDVLVVVLVVVVVVVCVVPVPHFAAKDKDWAAPPDPHDPVNSVVSCCVVFVPWDWDWDDDPGTIIIIIGRGDDD

Secondary structure (DSSP, 8-state):
---H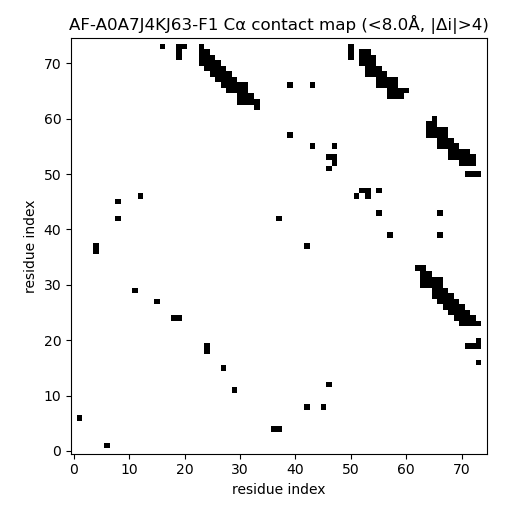HHHHHHHHHHHHHHHHTTS-B--EEEEE-TT----HHHHHHHHHHH-TT-EEEEE--SS-EEEEEESB---

pLDDT: mean 70.47, std 8.98, range [43.28, 84.62]